Protein AF-A0A954BWN4-F1 (afdb_monomer)

Foldseek 3Di:
DVVVQVLQVVCVVQVRHQVLLQLLLCQVPVDGDVPDDPVSVVVSVVQSVCVVVVNAHSVRSNVD

pLDDT: mean 89.14, std 5.91, range [61.47, 94.0]

Secondary structure (DSSP, 8-state):
-HHHHHHHHHHGGGT--HHHHHHHHHHHHS--GGG--HHHHHHHHHHHHHHHTTSS-HHHHHH-

Mean predicted aligned error: 3.34 Å

Solvent-accessible surface area (backbone atoms only — not comparable to full-atom values): 3777 Å² total; per-residue (Å²): 116,71,63,62,57,52,54,31,63,73,33,43,91,74,74,34,40,71,68,50,52,34,50,39,31,34,66,75,65,73,36,52,67,90,73,51,52,75,69,57,47,49,51,55,51,50,55,53,49,34,36,76,69,69,77,35,52,73,70,60,62,66,70,105

Nearest PDB structures (foldseek):
  4ktq-assembly1_A  TM=4.499E-01  e=3.971E+00  Thermus aquaticus
  8bek-assembly1_C  TM=4.486E-01  e=6.246E+00  Influenza A virus (A/Zhejiang/DTID-ZJU01/2013(H7N9))

Structure (mmCIF, N/CA/C/O backbone):
data_AF-A0A954BWN4-F1
#
_entry.id   AF-A0A954BWN4-F1
#
loop_
_atom_site.group_PDB
_atom_site.id
_atom_site.type_symbol
_atom_site.label_atom_id
_at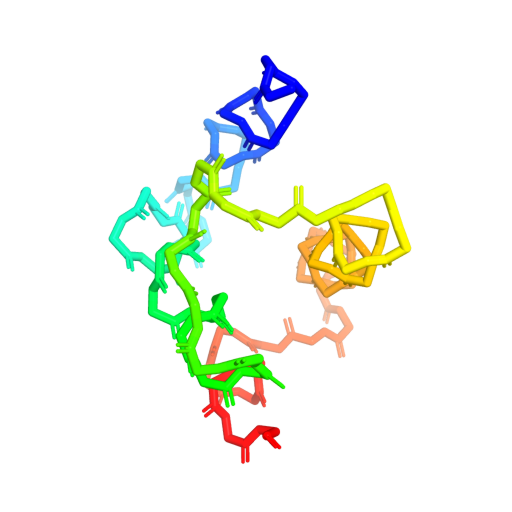om_site.label_alt_id
_atom_site.label_comp_id
_atom_site.label_asym_id
_atom_site.label_entity_id
_atom_site.label_seq_id
_atom_site.pdbx_PDB_ins_code
_atom_site.Cartn_x
_atom_site.Cartn_y
_atom_site.Cartn_z
_atom_site.occupancy
_atom_site.B_iso_or_equiv
_atom_site.auth_seq_id
_atom_site.auth_comp_id
_atom_site.auth_asym_id
_atom_site.auth_atom_id
_atom_site.pdbx_PDB_model_num
ATOM 1 N N . MET A 1 1 ? 11.316 6.354 -4.214 1.00 61.47 1 MET A N 1
ATOM 2 C CA . MET A 1 1 ? 11.165 5.404 -3.084 1.00 61.47 1 MET A CA 1
ATOM 3 C C . MET A 1 1 ? 10.836 6.060 -1.737 1.00 61.47 1 MET A C 1
ATOM 5 O O . MET A 1 1 ? 10.064 5.464 -1.000 1.00 61.47 1 MET A O 1
ATOM 9 N N . ASN A 1 2 ? 11.322 7.269 -1.408 1.00 72.06 2 ASN A N 1
ATOM 10 C CA . ASN A 1 2 ? 11.014 7.926 -0.117 1.00 72.06 2 ASN A CA 1
ATOM 11 C C . ASN A 1 2 ? 9.517 8.194 0.128 1.00 72.06 2 ASN A C 1
ATOM 13 O O . ASN A 1 2 ? 9.065 8.135 1.265 1.00 72.06 2 ASN A O 1
ATOM 17 N N . PHE A 1 3 ? 8.741 8.417 -0.935 1.00 78.12 3 PHE A N 1
ATOM 18 C CA . PHE A 1 3 ? 7.313 8.721 -0.823 1.00 78.12 3 PHE A CA 1
ATOM 19 C C . PHE A 1 3 ? 6.483 7.557 -0.257 1.00 78.12 3 PHE A 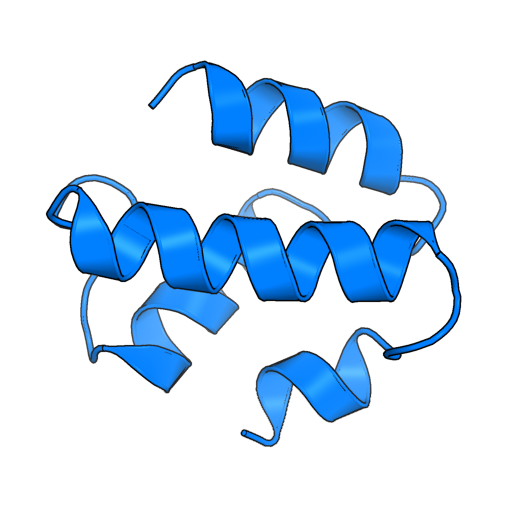C 1
ATOM 21 O O . PHE A 1 3 ? 5.713 7.758 0.672 1.00 78.12 3 PHE A O 1
ATOM 28 N N . ILE A 1 4 ? 6.683 6.327 -0.753 1.00 82.62 4 ILE A N 1
ATOM 29 C CA . ILE A 1 4 ? 5.944 5.146 -0.267 1.00 82.62 4 ILE A CA 1
ATOM 30 C C . ILE A 1 4 ? 6.274 4.874 1.206 1.00 82.62 4 ILE A C 1
ATOM 32 O O . ILE A 1 4 ? 5.374 4.574 1.980 1.00 82.62 4 ILE A O 1
ATOM 36 N N . LYS A 1 5 ? 7.536 5.058 1.627 1.00 84.44 5 LYS A N 1
ATOM 37 C CA . LYS A 1 5 ? 7.922 4.938 3.045 1.00 84.44 5 LYS A CA 1
ATOM 38 C C . LYS A 1 5 ? 7.214 5.968 3.930 1.00 84.44 5 LYS A C 1
ATOM 40 O O . LYS A 1 5 ? 6.753 5.606 5.007 1.00 84.44 5 LYS A O 1
ATOM 45 N N . GLY A 1 6 ? 7.112 7.218 3.472 1.00 86.38 6 GLY A N 1
ATOM 46 C CA . GLY A 1 6 ? 6.366 8.266 4.176 1.00 86.38 6 GLY A CA 1
ATOM 47 C C . GLY A 1 6 ? 4.884 7.917 4.316 1.00 86.38 6 GLY A C 1
ATOM 48 O O . GLY A 1 6 ? 4.359 7.902 5.424 1.00 86.38 6 GLY A O 1
ATOM 49 N N . LEU A 1 7 ? 4.251 7.520 3.209 1.00 86.06 7 LEU A N 1
ATOM 50 C CA . LEU A 1 7 ? 2.830 7.174 3.171 1.00 86.06 7 LEU A CA 1
ATOM 51 C C . LEU A 1 7 ? 2.498 5.954 4.050 1.00 86.06 7 LEU A C 1
ATOM 53 O O . LEU A 1 7 ? 1.499 5.952 4.759 1.00 86.06 7 LEU A O 1
ATOM 57 N N . VAL A 1 8 ? 3.363 4.934 4.063 1.00 88.56 8 VAL A N 1
ATOM 58 C CA . VAL A 1 8 ? 3.250 3.785 4.979 1.00 88.56 8 VAL A CA 1
ATOM 59 C C . VAL A 1 8 ? 3.353 4.228 6.442 1.00 88.56 8 VAL A C 1
ATOM 61 O O . VAL A 1 8 ? 2.610 3.737 7.285 1.00 88.56 8 VAL A O 1
ATOM 64 N N . GLY A 1 9 ? 4.235 5.183 6.753 1.00 88.56 9 GLY A N 1
ATOM 65 C CA . GLY A 1 9 ? 4.333 5.765 8.093 1.00 88.56 9 GLY A CA 1
ATOM 66 C C . GLY A 1 9 ? 3.023 6.407 8.558 1.00 88.56 9 GLY A C 1
ATOM 67 O O . GLY A 1 9 ? 2.611 6.196 9.697 1.00 88.56 9 GLY A O 1
ATOM 68 N N . GLU A 1 10 ? 2.341 7.127 7.666 1.00 89.75 10 GLU A N 1
ATOM 69 C CA . GLU A 1 10 ? 1.034 7.742 7.940 1.00 89.75 10 GLU A CA 1
ATOM 70 C C . GLU A 1 10 ? -0.091 6.708 8.108 1.00 89.75 10 GLU A C 1
ATOM 72 O O . GLU A 1 10 ? -1.032 6.932 8.868 1.00 89.75 10 GLU A O 1
ATOM 77 N N . LEU A 1 11 ? 0.009 5.570 7.419 1.00 89.44 11 LEU A N 1
ATOM 78 C CA . LEU A 1 11 ? 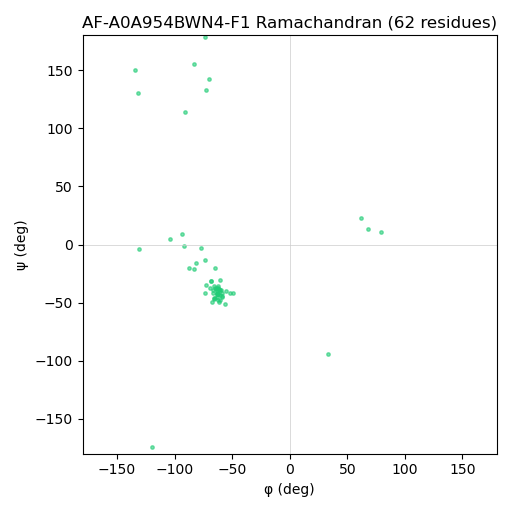-1.004 4.512 7.419 1.00 89.44 11 LEU A CA 1
ATOM 79 C C . LEU A 1 11 ? -0.778 3.426 8.480 1.00 89.44 11 LEU A C 1
ATOM 81 O O . LEU A 1 11 ? -1.620 2.540 8.637 1.00 89.44 11 LEU A O 1
ATOM 85 N N . LYS A 1 12 ? 0.299 3.520 9.269 1.00 89.25 12 LYS A N 1
ATOM 86 C CA . LYS A 1 12 ? 0.596 2.598 10.376 1.00 89.25 12 LYS A CA 1
ATOM 87 C C . LYS A 1 12 ? -0.587 2.364 11.335 1.00 89.25 12 LYS A C 1
ATOM 89 O O . LYS A 1 12 ? -0.817 1.208 11.689 1.00 89.25 12 LYS A O 1
ATOM 94 N N . PRO A 1 13 ? -1.386 3.382 11.728 1.00 88.31 13 PRO A N 1
ATOM 95 C CA . PRO A 1 13 ? -2.566 3.178 12.576 1.00 88.31 13 PRO A CA 1
ATOM 96 C C . PRO A 1 13 ? -3.675 2.340 11.920 1.00 88.31 13 PRO A C 1
ATOM 98 O O . PRO A 1 13 ? -4.518 1.789 12.618 1.00 88.31 13 PRO A O 1
ATOM 101 N N . MET A 1 14 ? -3.676 2.235 10.589 1.00 86.44 14 MET A N 1
ATOM 102 C CA . MET A 1 14 ? -4.654 1.479 9.799 1.00 86.44 14 MET A CA 1
ATOM 103 C C . MET A 1 14 ? -4.185 0.044 9.498 1.00 86.44 14 MET A C 1
ATOM 105 O O . MET A 1 14 ? -4.796 -0.644 8.685 1.00 86.44 14 MET A O 1
ATOM 109 N N . GLY A 1 15 ? -3.090 -0.412 10.120 1.00 86.62 15 GLY A N 1
ATOM 110 C CA . GLY A 1 15 ? -2.517 -1.743 9.893 1.00 86.62 15 GLY A CA 1
ATOM 111 C C . GLY A 1 15 ? -1.682 -1.863 8.614 1.00 86.62 15 GLY A C 1
ATOM 112 O O . GLY A 1 15 ? -1.318 -2.969 8.226 1.00 86.62 15 GLY A O 1
ATOM 113 N N . VAL A 1 16 ? -1.367 -0.743 7.959 1.00 90.56 16 VAL A N 1
ATOM 114 C CA . VAL A 1 16 ? -0.447 -0.702 6.819 1.00 90.56 16 VAL A CA 1
ATOM 115 C C . VAL A 1 16 ? 0.959 -0.453 7.345 1.00 90.56 16 VAL A C 1
ATOM 117 O O . VAL A 1 16 ? 1.263 0.622 7.855 1.0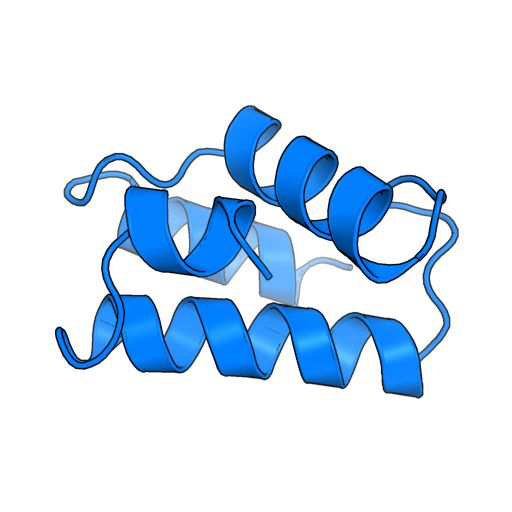0 90.56 16 VAL A O 1
ATOM 120 N N . ASP A 1 17 ? 1.836 -1.433 7.196 1.00 90.38 17 ASP A N 1
ATOM 121 C CA . ASP A 1 17 ? 3.255 -1.300 7.499 1.00 90.38 17 ASP A CA 1
ATOM 122 C C . ASP A 1 17 ? 4.117 -1.545 6.248 1.00 90.38 17 ASP A C 1
ATOM 124 O O . ASP A 1 17 ? 3.632 -1.657 5.117 1.00 90.38 17 ASP A O 1
ATOM 128 N N . PHE A 1 18 ? 5.437 -1.566 6.432 1.00 87.44 18 PHE A N 1
ATOM 129 C CA . PHE A 1 18 ? 6.352 -1.775 5.313 1.00 87.44 18 PHE A CA 1
ATOM 130 C C . PHE A 1 18 ? 6.256 -3.204 4.755 1.00 87.44 18 PHE A C 1
ATOM 132 O O . PHE A 1 18 ? 6.384 -3.396 3.547 1.00 87.44 18 PHE A O 1
ATOM 139 N N . THR A 1 19 ? 5.951 -4.183 5.610 1.00 90.62 19 THR A N 1
ATOM 140 C CA . THR A 1 19 ? 5.707 -5.582 5.233 1.00 90.62 19 THR A CA 1
ATOM 141 C C . THR A 1 19 ? 4.478 -5.704 4.336 1.00 90.62 19 THR A C 1
ATOM 143 O O . THR A 1 19 ? 4.507 -6.407 3.325 1.00 90.62 19 THR A O 1
ATOM 146 N N . PHE A 1 20 ? 3.408 -4.977 4.659 1.00 91.44 20 PHE A N 1
ATOM 147 C CA . PHE A 1 20 ? 2.219 -4.867 3.829 1.00 91.44 20 PHE A CA 1
ATOM 148 C C . PHE A 1 20 ? 2.560 -4.258 2.473 1.00 91.44 20 PHE A C 1
ATOM 150 O O . PHE A 1 20 ? 2.168 -4.809 1.449 1.00 91.44 20 PHE A O 1
ATOM 157 N N . ALA A 1 21 ? 3.311 -3.152 2.445 1.00 89.94 21 ALA A N 1
ATOM 158 C CA . ALA A 1 21 ? 3.691 -2.518 1.188 1.00 89.94 21 ALA A CA 1
ATOM 159 C C . ALA A 1 21 ? 4.515 -3.469 0.304 1.00 89.94 21 ALA A C 1
ATOM 161 O O . ALA A 1 21 ? 4.229 -3.575 -0.886 1.00 89.94 21 ALA A O 1
ATOM 162 N N . GLU A 1 22 ? 5.480 -4.210 0.863 1.00 91.81 22 GLU A N 1
ATOM 163 C CA . GLU A 1 22 ? 6.209 -5.244 0.114 1.00 91.81 22 GLU A CA 1
ATOM 164 C C . GLU A 1 22 ? 5.291 -6.378 -0.365 1.00 91.81 22 GLU A C 1
ATOM 166 O O . GLU A 1 22 ? 5.391 -6.787 -1.523 1.00 91.81 22 GLU A O 1
ATOM 171 N N . SER A 1 23 ? 4.364 -6.838 0.479 1.00 93.44 23 SER A N 1
ATOM 172 C CA . SER A 1 23 ? 3.394 -7.886 0.130 1.00 93.44 23 SER A CA 1
ATOM 173 C C . SER A 1 23 ? 2.472 -7.446 -1.006 1.00 93.44 23 SER A C 1
ATOM 175 O O . SER A 1 23 ? 2.259 -8.201 -1.951 1.00 93.44 23 SER A O 1
ATOM 177 N N . LEU A 1 24 ? 1.990 -6.203 -0.963 1.00 92.50 24 LEU A N 1
ATOM 178 C CA . LEU A 1 24 ? 1.169 -5.594 -2.004 1.00 92.50 24 LEU A CA 1
ATOM 179 C C . LEU A 1 24 ? 1.943 -5.473 -3.324 1.00 92.50 24 LEU A C 1
ATOM 181 O O . LEU A 1 24 ? 1.416 -5.8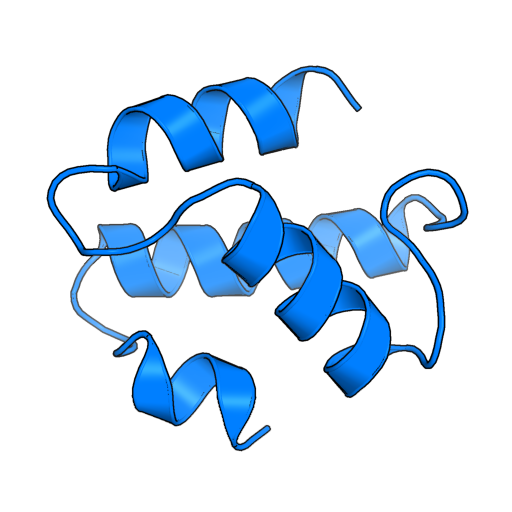06 -4.380 1.00 92.50 24 LEU A O 1
ATOM 185 N N . CYS A 1 25 ? 3.212 -5.059 -3.279 1.00 92.94 25 CYS A N 1
ATOM 186 C CA . CYS A 1 25 ? 4.059 -4.991 -4.474 1.00 92.94 25 CYS A CA 1
ATOM 187 C C . CYS A 1 25 ? 4.279 -6.376 -5.094 1.00 92.94 25 CYS A C 1
ATOM 189 O O . CYS A 1 25 ? 4.145 -6.547 -6.308 1.00 92.94 25 CYS A O 1
ATOM 191 N N . ASN A 1 26 ? 4.576 -7.372 -4.256 1.00 93.38 26 ASN A N 1
ATOM 192 C CA . ASN A 1 26 ? 4.774 -8.742 -4.707 1.00 93.38 26 ASN A CA 1
ATOM 193 C C . ASN A 1 26 ? 3.481 -9.337 -5.275 1.00 93.38 26 ASN A C 1
ATOM 195 O O . ASN A 1 26 ? 3.516 -10.052 -6.271 1.00 93.38 26 ASN A O 1
ATOM 199 N N . ARG A 1 27 ? 2.333 -9.007 -4.683 1.00 93.69 27 ARG A N 1
ATOM 200 C CA . ARG A 1 27 ? 1.025 -9.462 -5.147 1.00 93.69 27 ARG A CA 1
ATOM 201 C C . ARG A 1 27 ? 0.649 -8.869 -6.506 1.00 93.69 27 ARG A C 1
ATOM 203 O O . ARG A 1 27 ? 0.285 -9.620 -7.402 1.00 93.69 27 ARG A O 1
ATOM 210 N N . LEU A 1 28 ? 0.782 -7.552 -6.663 1.00 92.38 28 LEU A N 1
ATOM 211 C CA . LEU A 1 28 ? 0.388 -6.844 -7.884 1.00 92.38 28 LEU A CA 1
ATOM 212 C C . LEU A 1 28 ? 1.345 -7.094 -9.057 1.00 92.38 28 LEU A C 1
ATOM 214 O O . LEU A 1 28 ? 0.917 -7.120 -10.208 1.00 92.38 28 LEU A O 1
ATOM 218 N N . PHE A 1 29 ? 2.645 -7.246 -8.782 1.00 93.50 29 PHE A N 1
ATOM 219 C CA . PHE A 1 29 ? 3.675 -7.217 -9.828 1.00 93.50 29 PHE A CA 1
ATOM 220 C C . PHE A 1 29 ? 4.676 -8.374 -9.779 1.00 93.50 29 PHE A C 1
ATOM 222 O O . PHE A 1 29 ? 5.551 -8.438 -10.643 1.00 93.50 29 PHE A O 1
ATOM 229 N N . GLY A 1 30 ? 4.611 -9.260 -8.779 1.00 93.25 30 GLY A N 1
ATOM 230 C CA . GLY A 1 30 ? 5.619 -10.308 -8.569 1.00 93.25 30 GLY A CA 1
ATOM 231 C C . GLY A 1 30 ? 7.016 -9.750 -8.282 1.00 93.25 30 GLY A C 1
ATOM 232 O O . GLY A 1 30 ? 8.019 -10.392 -8.586 1.00 93.25 30 GLY A O 1
ATOM 233 N N . ARG A 1 31 ? 7.099 -8.507 -7.789 1.00 91.62 31 ARG A N 1
ATOM 234 C CA . ARG A 1 31 ? 8.352 -7.772 -7.586 1.00 91.62 31 ARG A CA 1
ATOM 235 C C . ARG A 1 31 ? 8.373 -7.100 -6.228 1.00 91.62 31 ARG A C 1
ATOM 237 O O . ARG A 1 31 ? 7.349 -6.662 -5.708 1.00 91.62 31 ARG A O 1
ATOM 244 N N . ARG A 1 32 ? 9.577 -6.945 -5.684 1.00 89.19 32 ARG A N 1
ATOM 245 C CA . ARG A 1 32 ? 9.780 -6.152 -4.474 1.00 89.19 32 ARG A CA 1
ATOM 246 C C . ARG A 1 32 ? 9.575 -4.669 -4.767 1.00 89.19 32 ARG A C 1
ATOM 248 O O . ARG A 1 32 ? 10.073 -4.174 -5.775 1.00 89.19 32 ARG A O 1
ATOM 255 N N . LEU A 1 33 ? 8.975 -3.967 -3.808 1.00 86.56 33 LEU A N 1
ATOM 256 C CA . LEU A 1 33 ? 9.550 -2.750 -3.233 1.00 86.56 33 LEU A CA 1
ATOM 257 C C . LEU A 1 33 ? 10.394 -1.860 -4.176 1.00 86.56 33 LEU A C 1
ATOM 259 O O . LEU A 1 33 ? 9.963 -0.958 -4.891 1.00 86.56 33 LEU A O 1
ATOM 263 N N . GLU A 1 34 ? 11.683 -2.162 -4.087 1.00 88.19 34 GLU A N 1
ATOM 264 C CA . GLU A 1 34 ? 12.831 -1.493 -4.687 1.00 88.19 34 GLU A CA 1
ATOM 265 C C . GLU A 1 34 ? 13.007 -1.707 -6.194 1.00 88.19 34 GLU A C 1
ATOM 267 O O . GLU A 1 34 ? 13.765 -0.977 -6.825 1.00 88.19 34 GLU A O 1
ATOM 272 N N . HIS A 1 35 ? 12.300 -2.676 -6.776 1.00 91.12 35 HIS A N 1
ATOM 273 C CA . HIS A 1 35 ? 12.373 -3.021 -8.197 1.00 91.12 35 HIS A CA 1
ATOM 274 C C . HIS A 1 35 ? 11.177 -2.513 -9.005 1.00 91.12 35 HIS A C 1
ATOM 276 O O . HIS A 1 35 ? 11.057 -2.844 -10.189 1.00 91.12 35 HIS A O 1
ATOM 282 N N . LEU A 1 36 ? 10.281 -1.749 -8.374 1.00 89.94 36 LEU A N 1
ATOM 283 C CA . LEU A 1 36 ? 9.152 -1.153 -9.067 1.00 89.94 36 LEU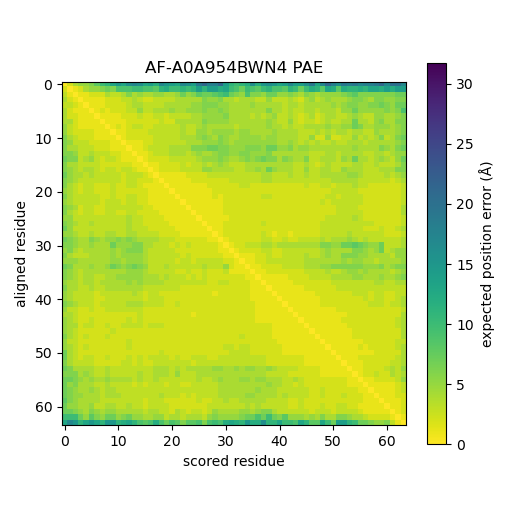 A CA 1
ATOM 284 C C . LEU A 1 36 ? 9.607 -0.007 -9.966 1.00 89.94 36 LEU A C 1
ATOM 286 O O . LEU A 1 36 ? 10.331 0.897 -9.538 1.00 89.94 36 LEU A O 1
ATOM 290 N N . ASP A 1 37 ? 9.119 -0.014 -11.201 1.00 93.25 37 ASP A N 1
ATOM 291 C CA . ASP A 1 37 ? 9.204 1.159 -12.060 1.00 93.25 37 ASP A CA 1
ATOM 292 C C . ASP A 1 37 ? 8.217 2.257 -11.613 1.00 93.25 37 ASP A C 1
ATOM 294 O O . ASP A 1 37 ? 7.450 2.119 -10.653 1.00 93.25 37 ASP A O 1
ATOM 298 N N . ARG A 1 38 ? 8.235 3.396 -12.312 1.00 89.88 38 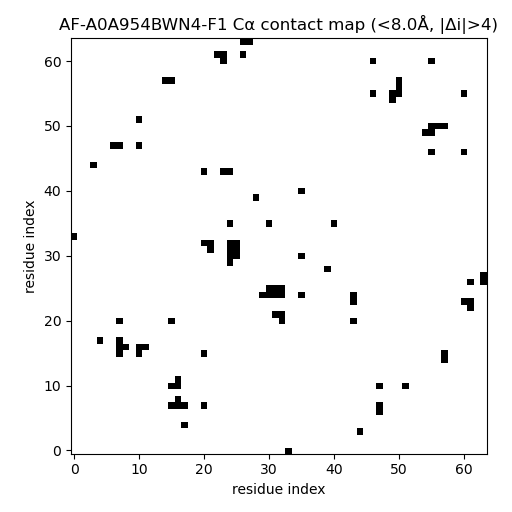ARG A N 1
ATOM 299 C CA . ARG A 1 38 ? 7.391 4.548 -11.971 1.00 89.88 38 ARG A CA 1
ATOM 300 C C . ARG A 1 38 ? 5.891 4.248 -12.076 1.00 89.88 38 ARG A C 1
ATOM 302 O O . ARG A 1 38 ? 5.130 4.758 -11.255 1.00 89.88 38 ARG A O 1
ATOM 309 N N . ALA A 1 39 ? 5.460 3.462 -13.061 1.00 91.94 39 ALA A N 1
ATOM 310 C CA . ALA A 1 39 ? 4.048 3.146 -13.267 1.00 91.94 39 ALA A CA 1
ATOM 311 C C . ALA A 1 39 ? 3.546 2.162 -12.199 1.00 91.94 39 ALA A C 1
ATOM 313 O O . ALA A 1 39 ? 2.484 2.363 -11.603 1.00 91.94 39 ALA A O 1
ATOM 314 N N . GLN A 1 40 ? 4.361 1.156 -11.880 1.00 92.75 40 GLN A N 1
ATOM 315 C CA . GLN A 1 40 ? 4.092 0.203 -10.807 1.00 92.75 40 GLN A CA 1
ATOM 316 C C . GLN A 1 40 ? 4.025 0.908 -9.448 1.00 92.75 40 GLN A C 1
ATOM 318 O O . GLN A 1 40 ? 3.048 0.758 -8.715 1.00 92.75 40 GLN A O 1
ATOM 323 N N . ALA A 1 41 ? 5.002 1.767 -9.141 1.00 90.56 41 ALA A N 1
ATOM 324 C CA . ALA A 1 41 ? 4.998 2.562 -7.916 1.00 90.56 41 ALA A CA 1
ATOM 325 C C . ALA A 1 41 ? 3.765 3.480 -7.819 1.00 90.56 41 ALA A C 1
ATOM 327 O O . ALA A 1 41 ? 3.185 3.608 -6.742 1.00 90.56 41 ALA A O 1
ATOM 328 N N . SER A 1 42 ? 3.333 4.086 -8.932 1.00 92.94 42 SER A N 1
ATOM 329 C CA . SER A 1 42 ? 2.115 4.909 -8.975 1.00 92.94 42 SER A CA 1
ATOM 330 C C . SER A 1 42 ? 0.863 4.104 -8.628 1.00 92.94 42 SER A C 1
ATOM 332 O O . SER A 1 42 ? -0.011 4.602 -7.922 1.00 92.94 42 SER A O 1
ATOM 334 N N . THR A 1 43 ? 0.789 2.854 -9.083 1.00 92.94 43 THR A N 1
ATOM 335 C CA . THR A 1 43 ? -0.331 1.956 -8.776 1.00 92.94 43 THR A CA 1
ATOM 336 C C . THR A 1 43 ? -0.368 1.613 -7.285 1.00 92.94 43 THR A C 1
ATOM 338 O O . THR A 1 43 ? -1.411 1.752 -6.650 1.00 92.94 43 THR A O 1
ATOM 341 N N . VAL A 1 44 ? 0.781 1.263 -6.689 1.00 92.38 44 VAL A N 1
ATOM 342 C CA . VAL A 1 44 ? 0.888 1.005 -5.238 1.00 92.38 44 VAL A CA 1
ATOM 343 C C . VAL A 1 44 ? 0.461 2.228 -4.428 1.00 92.38 44 VAL A C 1
ATOM 345 O O . VAL A 1 44 ? -0.308 2.104 -3.479 1.00 92.38 44 VAL A O 1
ATOM 348 N N . ILE A 1 45 ? 0.915 3.422 -4.819 1.00 92.44 45 ILE A N 1
ATOM 349 C CA . ILE A 1 45 ? 0.515 4.681 -4.176 1.00 92.44 45 ILE A CA 1
ATOM 350 C C . ILE A 1 45 ? -1.002 4.895 -4.280 1.00 92.44 45 ILE A C 1
ATOM 352 O O . ILE A 1 45 ? -1.613 5.332 -3.308 1.00 92.44 45 ILE A O 1
ATOM 356 N N . GLY A 1 46 ? -1.616 4.560 -5.419 1.00 93.12 46 GLY A N 1
ATOM 357 C CA . GLY A 1 46 ? -3.069 4.597 -5.597 1.00 93.12 46 GLY A CA 1
ATOM 358 C C . GLY A 1 46 ? -3.802 3.741 -4.563 1.00 93.12 46 GLY A C 1
ATOM 359 O O . GLY A 1 46 ? -4.651 4.256 -3.840 1.00 93.12 46 GLY A O 1
ATOM 360 N N . HIS A 1 47 ? -3.406 2.475 -4.410 1.00 93.50 47 HIS A N 1
ATOM 361 C CA . HIS A 1 47 ? -3.983 1.580 -3.399 1.00 93.50 47 HIS A CA 1
ATOM 362 C C . HIS A 1 47 ? -3.816 2.117 -1.973 1.00 93.50 47 HIS A C 1
ATOM 364 O O . HIS A 1 47 ? -4.768 2.117 -1.197 1.00 93.50 47 HIS A O 1
ATOM 370 N N . LEU A 1 48 ? -2.625 2.612 -1.628 1.00 92.12 48 LEU A N 1
ATOM 371 C CA . LEU A 1 48 ? -2.368 3.183 -0.305 1.00 92.12 48 LEU A CA 1
ATOM 372 C C . LEU A 1 48 ? -3.221 4.434 -0.038 1.00 92.12 48 LEU A C 1
ATOM 374 O O . LEU A 1 48 ? -3.709 4.613 1.075 1.00 92.12 48 LEU A O 1
ATOM 378 N N . ASN A 1 49 ? -3.449 5.279 -1.045 1.00 93.75 49 ASN A N 1
ATOM 379 C CA . ASN A 1 49 ? -4.327 6.443 -0.919 1.00 93.75 49 ASN A CA 1
ATOM 380 C C . ASN A 1 49 ? -5.803 6.055 -0.769 1.00 93.75 49 ASN A C 1
ATOM 382 O O . ASN A 1 49 ? -6.510 6.683 0.015 1.00 93.75 49 ASN A O 1
ATOM 386 N N . GLU A 1 50 ? -6.270 5.017 -1.461 1.00 94.00 50 GLU A N 1
ATOM 387 C CA . GLU A 1 50 ? -7.631 4.500 -1.276 1.00 94.00 50 GLU A CA 1
ATOM 388 C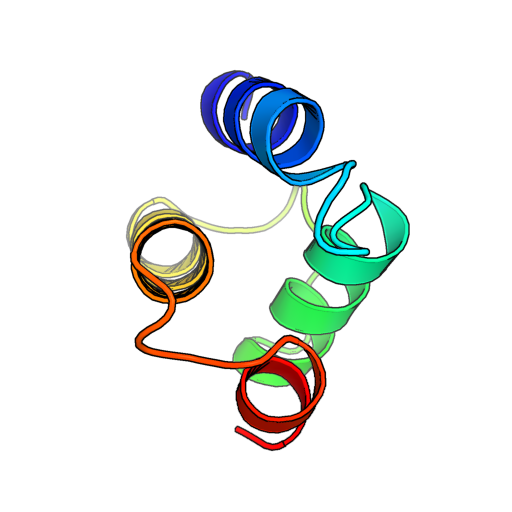 C . G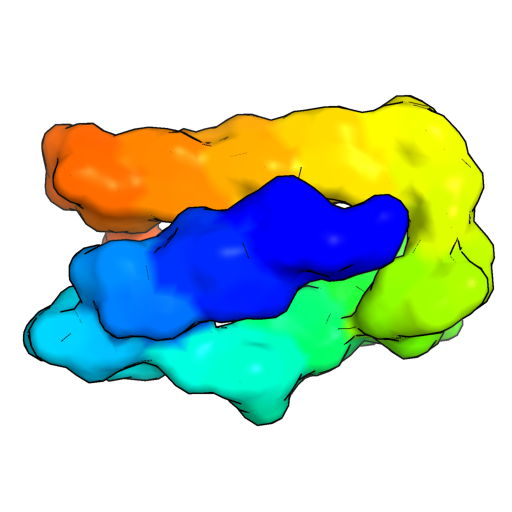LU A 1 50 ? -7.817 3.901 0.131 1.00 94.00 50 GLU A C 1
ATOM 390 O O . GLU A 1 50 ? -8.865 4.106 0.748 1.00 94.00 50 GLU A O 1
ATOM 395 N N . ILE A 1 51 ? -6.779 3.257 0.690 1.00 92.06 51 ILE A N 1
ATOM 396 C CA . ILE A 1 51 ? -6.770 2.825 2.099 1.00 92.06 51 ILE A CA 1
ATOM 397 C C . ILE A 1 51 ? -6.811 4.029 3.037 1.00 92.06 51 ILE A C 1
ATOM 399 O O . ILE A 1 51 ? -7.635 4.068 3.949 1.00 92.06 51 ILE A O 1
ATOM 403 N N . LYS A 1 52 ? -5.988 5.052 2.778 1.00 91.25 52 LYS A N 1
ATOM 404 C CA . LYS A 1 52 ? -5.991 6.308 3.545 1.00 91.25 52 LYS A CA 1
ATOM 405 C C . LYS A 1 52 ? -7.364 6.968 3.569 1.00 91.25 52 LYS A C 1
ATOM 407 O O . LYS A 1 52 ? -7.776 7.514 4.587 1.00 91.25 52 LYS A O 1
ATOM 412 N N . ALA A 1 53 ? -8.055 6.928 2.435 1.00 91.50 53 ALA A N 1
ATOM 413 C CA . ALA A 1 53 ? -9.389 7.478 2.266 1.00 91.50 53 ALA A CA 1
ATOM 414 C C . ALA A 1 53 ? -10.495 6.593 2.872 1.00 91.50 53 ALA A C 1
ATOM 416 O O . ALA A 1 53 ? -11.662 6.970 2.799 1.00 91.50 53 ALA A O 1
ATOM 417 N N . GLY A 1 54 ? -10.161 5.421 3.429 1.00 91.00 54 GLY A N 1
ATOM 418 C CA . GLY A 1 54 ? -11.127 4.455 3.958 1.00 91.00 54 GLY A CA 1
ATOM 419 C C . GLY A 1 54 ? -11.997 3.791 2.885 1.00 91.00 54 GLY A C 1
ATOM 420 O O . GLY A 1 54 ? -13.007 3.175 3.212 1.00 91.00 54 GLY A O 1
ATOM 421 N N . ARG A 1 55 ? -11.630 3.926 1.605 1.00 93.75 55 ARG A N 1
ATOM 422 C CA . ARG A 1 55 ? -12.362 3.369 0.455 1.00 93.75 55 ARG A CA 1
ATOM 423 C C . ARG A 1 55 ? -11.934 1.946 0.119 1.00 93.75 55 ARG A C 1
ATOM 425 O O . ARG A 1 55 ? -12.678 1.218 -0.530 1.00 93.75 55 ARG A O 1
ATOM 432 N N . LEU A 1 56 ? -10.743 1.559 0.570 1.00 92.69 56 LEU A N 1
ATOM 433 C CA . LEU A 1 56 ? -10.175 0.233 0.386 1.00 92.69 56 LEU A CA 1
ATOM 434 C C . LEU A 1 56 ? -9.651 -0.286 1.725 1.00 92.69 56 LEU A C 1
ATOM 436 O O . LEU A 1 56 ? -8.906 0.395 2.418 1.00 92.69 56 LEU A O 1
ATOM 440 N N . THR A 1 57 ? -10.017 -1.502 2.109 1.00 91.19 57 THR A N 1
ATOM 441 C CA . THR A 1 57 ? -9.428 -2.141 3.294 1.00 91.19 57 THR A CA 1
ATOM 442 C C . THR A 1 57 ? -8.094 -2.804 2.950 1.00 91.19 57 THR A C 1
ATOM 444 O O . THR A 1 57 ? -7.860 -3.226 1.817 1.00 91.19 57 THR A O 1
ATOM 447 N N . VAL A 1 58 ? -7.230 -2.969 3.954 1.00 88.38 58 VAL A N 1
ATOM 448 C CA . VAL A 1 58 ? -5.959 -3.715 3.852 1.00 88.38 58 VAL A CA 1
ATOM 449 C C . VAL A 1 58 ? -6.178 -5.118 3.265 1.00 88.38 58 VAL A C 1
ATOM 451 O O . VAL A 1 58 ? -5.430 -5.555 2.394 1.00 88.38 58 VAL A O 1
ATOM 454 N N . GLN A 1 59 ? -7.244 -5.807 3.686 1.00 90.31 59 GLN A N 1
ATOM 455 C CA . GLN A 1 59 ? -7.586 -7.138 3.178 1.00 90.31 59 GLN A CA 1
ATOM 456 C C . GLN A 1 59 ? -7.996 -7.114 1.700 1.00 90.31 59 GLN A C 1
ATOM 458 O O . GLN A 1 59 ? -7.553 -7.964 0.934 1.00 90.31 59 GLN A O 1
ATOM 463 N N . GLN A 1 60 ? -8.791 -6.126 1.277 1.00 90.38 60 GLN A N 1
ATOM 464 C CA . GLN A 1 60 ? -9.187 -5.978 -0.128 1.00 90.38 60 GLN A CA 1
ATOM 465 C C . GLN A 1 60 ? -7.997 -5.636 -1.026 1.00 90.38 60 GLN A C 1
ATOM 467 O O . GLN A 1 60 ? -7.890 -6.164 -2.128 1.00 90.38 60 GLN A O 1
ATOM 472 N N . ALA A 1 61 ? -7.083 -4.790 -0.548 1.00 88.00 61 ALA A N 1
ATOM 473 C CA . ALA A 1 61 ? -5.885 -4.428 -1.294 1.00 88.00 61 ALA A CA 1
ATOM 474 C C . ALA A 1 61 ? -4.974 -5.636 -1.573 1.00 88.00 61 ALA A C 1
ATOM 476 O O . ALA A 1 61 ? -4.381 -5.707 -2.642 1.00 88.00 61 ALA A O 1
ATOM 477 N N . LEU A 1 62 ? -4.884 -6.592 -0.642 1.00 86.06 62 LEU A N 1
ATOM 478 C CA . LEU A 1 62 ? -4.092 -7.819 -0.816 1.00 86.06 62 LEU A CA 1
ATOM 479 C C . LEU A 1 62 ? -4.801 -8.911 -1.629 1.00 86.06 62 LEU A C 1
ATOM 481 O O . LEU A 1 62 ? -4.148 -9.861 -2.057 1.00 86.06 62 LEU A O 1
ATOM 485 N N . ALA A 1 63 ? -6.117 -8.807 -1.817 1.00 84.06 63 ALA A N 1
ATOM 486 C CA . ALA A 1 63 ? -6.892 -9.771 -2.594 1.00 84.06 63 ALA A CA 1
ATOM 487 C C . ALA A 1 63 ? -6.854 -9.501 -4.110 1.00 84.06 63 ALA A C 1
ATOM 489 O O . ALA A 1 63 ? -7.107 -10.428 -4.885 1.00 84.06 63 ALA A O 1
ATOM 490 N N . ALA A 1 64 ? -6.535 -8.265 -4.514 1.00 66.56 64 ALA A N 1
ATOM 491 C CA . ALA A 1 64 ? -6.303 -7.872 -5.908 1.00 66.56 64 ALA A CA 1
ATOM 492 C C . ALA A 1 64 ? -5.166 -8.685 -6.549 1.00 66.56 64 ALA A C 1
ATOM 494 O O . ALA A 1 64 ? -5.249 -8.933 -7.769 1.00 66.56 64 ALA A O 1
#

Radius of gyration: 10.37 Å; Cα contacts (8 Å, |Δi|>4): 49; chains: 1; bounding box: 25×19×26 Å

Sequence (64 aa):
MNFIKGLVGELKPMGVDFTFAESLCNRLFGRRLEHLDRAQASTVIGHLNEIKAGRLTVQQALAA